Protein AF-X1Q0I5-F1 (afdb_monomer)

Secondary structure (DSSP, 8-state):
-PPP--B----HHHHHHHHHHHS---B-TT--B-HHHHHHHHHHHHHHHHH--SB-

Foldseek 3Di:
DDDPQDADDDPLVVQLVCQQPVDPQDADPVRHTCRSVVSSVVVVVVCCVPVVHPYD

Solvent-accessible surface area (backbone atoms only — not comparable to full-atom values): 3413 Å² total; per-residue (Å²): 131,85,78,79,86,40,73,49,87,77,66,61,65,65,44,32,54,50,19,43,74,74,45,72,96,38,54,51,100,86,63,50,78,41,27,25,62,52,42,35,51,53,52,50,56,52,48,49,73,70,67,63,56,78,40,111

Organism: NCBI:txid412755

pLDDT: mean 93.46, std 8.52, range [54.16, 98.0]

Radius of gyration: 14.43 Å; Cα contacts (8 Å, |Δi|>4): 50; chains: 1; bounding box: 27×21×48 Å

Sequence (56 aa):
MKKNKELILIDGNALLYRAFYALPSFSNIEGIPTGAVYGFTRMLIKLLRKEEPQYI

InterPro domains:
  IPR020046 5'-3' exonuclease, alpha-helical arch, N-terminal [PF02739] (7-55)
  IPR029060 PIN-like domain superfamily [SSF88723] (2-55)

Structure (mmCIF, N/CA/C/O backbone):
data_AF-X1Q0I5-F1
#
_entry.id   AF-X1Q0I5-F1
#
loop_
_atom_site.group_PDB
_atom_site.id
_atom_site.type_symbol
_atom_site.label_atom_id
_atom_site.label_alt_id
_atom_site.label_comp_id
_atom_site.label_asym_id
_atom_site.label_entity_id
_atom_site.label_seq_id
_atom_site.pdbx_PDB_ins_code
_atom_site.Cartn_x
_atom_site.Cartn_y
_atom_site.Cartn_z
_atom_site.occupancy
_atom_site.B_iso_or_equiv
_atom_site.auth_seq_id
_atom_site.auth_comp_id
_atom_site.auth_asym_id
_atom_site.auth_atom_id
_atom_site.pdbx_PDB_model_num
ATOM 1 N N . MET A 1 1 ? -13.856 -7.725 26.974 1.00 54.16 1 MET A N 1
ATOM 2 C CA . MET A 1 1 ? -14.103 -6.377 26.407 1.00 54.16 1 MET A CA 1
ATOM 3 C C . MET A 1 1 ? -14.507 -6.532 24.947 1.00 54.16 1 MET A C 1
ATOM 5 O O . MET A 1 1 ? -13.872 -7.324 24.263 1.00 54.16 1 MET A O 1
ATOM 9 N N . LYS A 1 2 ? -15.556 -5.847 24.466 1.00 59.06 2 LYS A N 1
ATOM 10 C CA . LYS A 1 2 ? -15.865 -5.816 23.022 1.00 59.06 2 LYS A CA 1
ATOM 11 C C . LYS A 1 2 ? -14.721 -5.091 22.300 1.00 59.06 2 LYS A C 1
ATOM 13 O O . LYS A 1 2 ? -14.390 -3.979 22.698 1.00 59.06 2 LYS A O 1
ATOM 18 N N . LYS A 1 3 ? -14.120 -5.712 21.275 1.00 68.44 3 LYS A N 1
ATOM 19 C CA . LYS A 1 3 ? -13.193 -5.027 20.355 1.00 68.44 3 LYS A CA 1
ATOM 20 C C . LYS A 1 3 ? -14.012 -3.919 19.671 1.00 68.44 3 LYS A C 1
ATOM 22 O O . LYS A 1 3 ? -15.112 -4.201 19.186 1.00 68.44 3 LYS A O 1
AT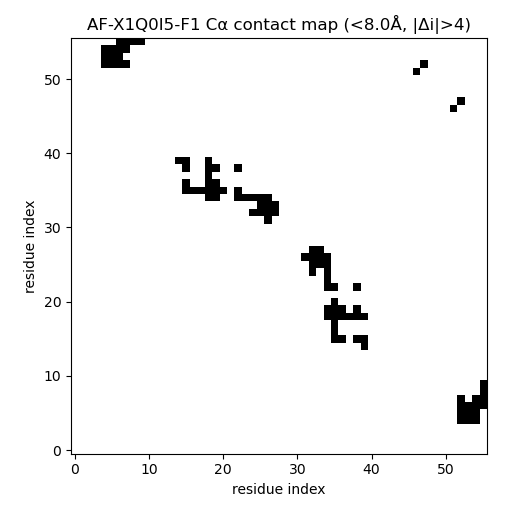OM 27 N N . ASN A 1 4 ? -13.549 -2.669 19.714 1.00 78.06 4 ASN A N 1
ATOM 28 C CA .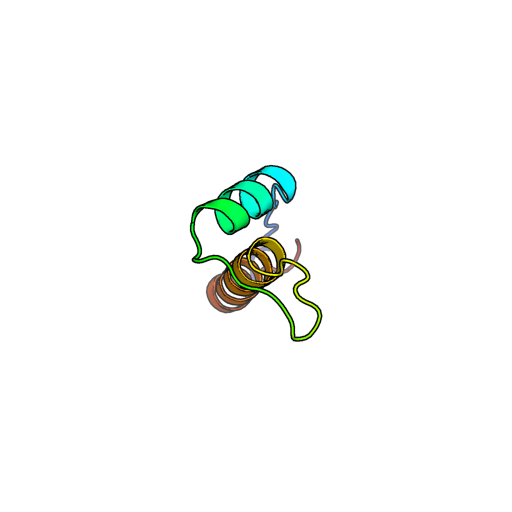 ASN A 1 4 ? -14.209 -1.591 18.976 1.00 78.06 4 ASN A CA 1
ATOM 29 C C . ASN A 1 4 ? -14.208 -1.961 17.489 1.00 78.06 4 ASN A C 1
ATOM 31 O O . ASN A 1 4 ? -13.208 -2.459 16.975 1.00 78.06 4 ASN A O 1
ATOM 35 N N . LYS A 1 5 ? -15.350 -1.781 16.821 1.00 86.31 5 LYS A N 1
ATOM 36 C CA . LYS A 1 5 ? -15.472 -2.085 15.395 1.00 86.31 5 LYS A CA 1
ATOM 37 C C . LYS A 1 5 ? -14.707 -1.023 14.612 1.00 86.31 5 LYS A C 1
ATOM 39 O O . LYS A 1 5 ? -15.173 0.108 14.521 1.00 86.31 5 LYS A O 1
ATOM 44 N N . GLU A 1 6 ? -13.551 -1.390 14.080 1.00 91.88 6 GLU A N 1
ATOM 45 C CA . GLU A 1 6 ? -12.740 -0.515 13.236 1.00 91.88 6 GLU A CA 1
ATOM 46 C C . GLU A 1 6 ? -13.094 -0.710 11.755 1.00 91.88 6 GLU A C 1
ATOM 48 O O . GLU A 1 6 ? -13.255 -1.847 11.294 1.00 91.88 6 GLU A O 1
ATOM 53 N N . LEU A 1 7 ? -13.232 0.410 11.040 1.00 94.69 7 LEU A N 1
ATOM 54 C CA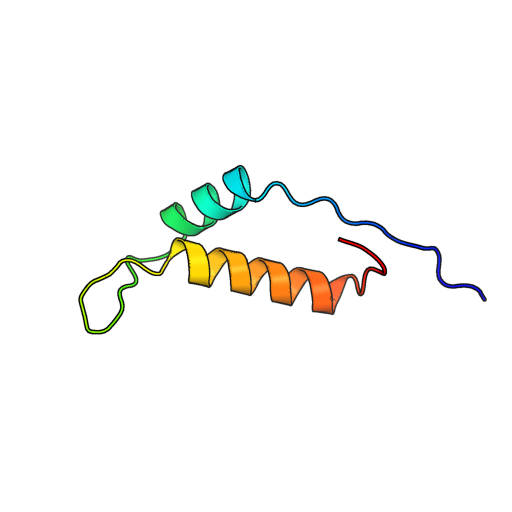 . LEU A 1 7 ? -13.424 0.494 9.593 1.00 94.69 7 LEU A CA 1
ATOM 55 C C . LEU A 1 7 ? -12.244 1.256 8.995 1.00 94.69 7 LEU A C 1
ATOM 57 O O . LEU A 1 7 ? -11.968 2.381 9.414 1.00 94.69 7 LEU A O 1
ATOM 61 N N . ILE A 1 8 ? -11.597 0.671 7.989 1.00 96.00 8 ILE A N 1
ATOM 62 C CA . ILE A 1 8 ? -10.518 1.324 7.249 1.00 96.00 8 ILE A CA 1
ATOM 63 C C . ILE A 1 8 ? -10.975 1.623 5.827 1.00 96.00 8 ILE A C 1
ATOM 65 O O . ILE A 1 8 ? -11.221 0.712 5.052 1.00 96.00 8 ILE A O 1
ATOM 69 N N . LEU A 1 9 ? -11.004 2.904 5.462 1.00 97.06 9 LEU A N 1
ATOM 70 C CA . LEU A 1 9 ? -11.320 3.335 4.102 1.00 97.06 9 LEU A CA 1
ATOM 71 C C . LEU A 1 9 ? -10.051 3.418 3.253 1.00 97.06 9 LEU A C 1
ATOM 73 O O . LEU A 1 9 ? -9.050 4.011 3.661 1.00 97.06 9 LEU A O 1
ATOM 77 N N . ILE A 1 10 ? -10.109 2.845 2.053 1.00 96.25 10 ILE A N 1
ATOM 78 C CA . ILE A 1 10 ? -8.969 2.754 1.141 1.00 96.25 10 ILE A CA 1
ATOM 79 C C . ILE A 1 10 ? -9.265 3.529 -0.143 1.00 96.25 10 ILE A C 1
ATOM 81 O O . ILE A 1 10 ? -10.166 3.173 -0.898 1.00 96.25 10 ILE A O 1
ATOM 85 N N . ASP A 1 11 ? -8.447 4.541 -0.440 1.00 97.06 11 ASP A N 1
ATOM 86 C CA . ASP A 1 11 ? -8.404 5.146 -1.775 1.00 97.06 11 ASP A CA 1
ATOM 87 C C . ASP A 1 11 ? -7.568 4.262 -2.711 1.00 97.06 11 ASP A C 1
ATOM 89 O O . ASP A 1 11 ? -6.334 4.323 -2.746 1.00 97.06 11 ASP A O 1
ATOM 93 N N . GLY A 1 12 ? -8.253 3.395 -3.457 1.00 96.12 12 GLY A N 1
ATOM 94 C CA . GLY A 1 12 ? -7.6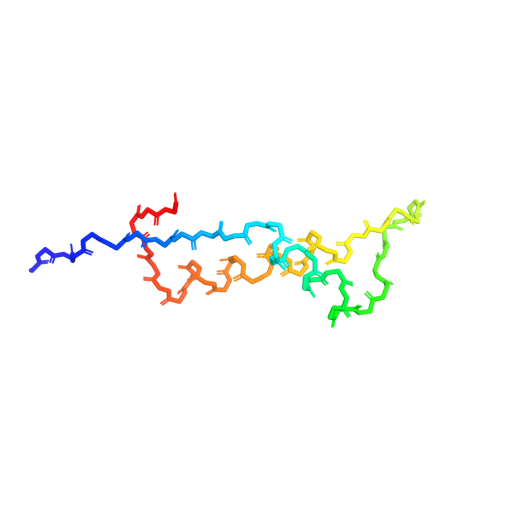12 2.461 -4.378 1.00 96.12 12 GLY A CA 1
ATOM 95 C C . GLY A 1 12 ? -6.838 3.154 -5.500 1.00 96.12 12 GLY A C 1
ATOM 96 O O . GLY A 1 12 ? -5.742 2.711 -5.839 1.00 96.12 12 GLY A O 1
ATOM 97 N N . ASN A 1 13 ? -7.358 4.258 -6.044 1.00 96.88 13 ASN A N 1
ATOM 98 C CA . ASN A 1 13 ? -6.745 4.937 -7.183 1.00 96.88 13 ASN A CA 1
ATOM 99 C C . ASN A 1 13 ? -5.427 5.608 -6.782 1.00 96.88 13 ASN A C 1
ATOM 101 O O . ASN A 1 13 ? -4.390 5.372 -7.406 1.00 96.88 13 ASN A O 1
ATOM 105 N N . ALA A 1 14 ? -5.439 6.381 -5.692 1.00 97.06 14 ALA A N 1
ATOM 106 C CA . ALA A 1 14 ? -4.234 7.041 -5.198 1.00 97.06 14 ALA A CA 1
ATOM 107 C C . ALA A 1 14 ? -3.149 6.025 -4.800 1.00 97.06 14 ALA A C 1
ATOM 109 O O . ALA A 1 14 ? -1.962 6.222 -5.082 1.00 97.06 14 ALA A O 1
ATOM 110 N N . LEU A 1 15 ? -3.538 4.908 -4.174 1.00 96.69 15 LEU A N 1
ATOM 111 C CA . LEU A 1 15 ? -2.592 3.872 -3.758 1.00 96.69 15 LEU A CA 1
ATOM 112 C C . LEU A 1 15 ? -2.038 3.054 -4.924 1.00 96.69 15 LEU A C 1
ATOM 114 O O . LEU A 1 15 ? -0.853 2.719 -4.889 1.00 96.69 15 LEU A O 1
ATOM 118 N N . LEU A 1 16 ? -2.845 2.750 -5.944 1.00 96.75 16 LEU A N 1
ATOM 119 C CA . LEU A 1 16 ? -2.375 2.101 -7.170 1.00 96.75 16 LEU A CA 1
ATOM 120 C C . LEU A 1 16 ? -1.393 2.997 -7.924 1.00 96.75 16 LEU A C 1
ATOM 122 O O . LEU A 1 16 ? -0.324 2.524 -8.304 1.00 96.75 16 LEU A O 1
ATOM 126 N N . TYR A 1 17 ? -1.706 4.289 -8.066 1.00 96.38 17 TYR A N 1
ATOM 127 C CA . TYR A 1 17 ? -0.804 5.262 -8.682 1.00 96.38 17 TYR A CA 1
ATOM 128 C C . TYR A 1 17 ? 0.528 5.316 -7.929 1.00 96.38 17 TYR A C 1
ATOM 130 O O . TYR A 1 17 ? 1.596 5.138 -8.510 1.00 96.38 17 TYR A O 1
ATOM 138 N N . ARG A 1 18 ? 0.481 5.454 -6.598 1.00 96.31 18 ARG A N 1
ATOM 139 C CA . ARG A 1 18 ? 1.691 5.438 -5.769 1.00 96.31 18 ARG A CA 1
ATOM 140 C C . ARG A 1 18 ? 2.474 4.131 -5.915 1.00 96.31 18 ARG A C 1
ATOM 142 O O . ARG A 1 18 ? 3.694 4.175 -6.017 1.00 96.31 18 ARG A O 1
ATOM 149 N N . ALA A 1 19 ? 1.800 2.981 -5.926 1.00 96.81 19 ALA A N 1
ATOM 150 C CA . ALA A 1 19 ? 2.444 1.680 -6.095 1.00 96.81 19 ALA A CA 1
ATOM 151 C C . ALA A 1 19 ? 3.131 1.539 -7.460 1.00 96.81 19 ALA A C 1
ATOM 153 O O . ALA A 1 19 ? 4.221 0.976 -7.526 1.00 96.81 19 ALA A O 1
ATOM 154 N N . PHE A 1 20 ? 2.517 2.067 -8.522 1.00 94.75 20 PHE A N 1
ATOM 155 C CA . PHE A 1 20 ? 3.064 2.035 -9.876 1.00 94.75 20 PHE A CA 1
ATOM 156 C C . PHE A 1 20 ? 4.389 2.799 -9.984 1.00 94.75 20 PHE A C 1
ATOM 158 O O . PHE A 1 20 ? 5.338 2.277 -10.558 1.00 94.75 20 PHE A O 1
ATOM 165 N N . TYR A 1 21 ? 4.476 3.997 -9.397 1.00 95.19 21 TYR A N 1
ATOM 166 C CA . TYR A 1 21 ? 5.670 4.850 -9.500 1.00 95.19 21 TYR A CA 1
ATOM 167 C C . TYR A 1 21 ? 6.727 4.616 -8.412 1.00 95.19 21 TYR A C 1
ATOM 169 O O . TYR A 1 21 ? 7.859 5.066 -8.561 1.00 95.19 21 TYR A O 1
ATOM 177 N N . ALA A 1 22 ? 6.388 3.945 -7.307 1.00 95.25 22 ALA A N 1
ATOM 178 C CA . ALA A 1 22 ? 7.326 3.714 -6.203 1.00 95.25 22 ALA A CA 1
ATOM 179 C C . ALA A 1 22 ? 8.184 2.448 -6.362 1.00 95.25 22 ALA A C 1
ATOM 181 O O . ALA A 1 22 ? 9.155 2.274 -5.624 1.00 95.25 22 ALA A O 1
ATOM 182 N N . LEU A 1 23 ? 7.807 1.536 -7.260 1.00 93.25 23 LEU A N 1
ATOM 183 C CA . LEU A 1 23 ? 8.487 0.258 -7.458 1.00 93.25 23 LEU A CA 1
ATOM 184 C C . LEU A 1 23 ? 9.284 0.243 -8.769 1.00 93.25 23 LEU A C 1
ATOM 186 O O . LEU A 1 23 ? 8.932 0.959 -9.706 1.00 93.25 23 LEU A O 1
ATOM 190 N N . PRO A 1 24 ? 10.331 -0.599 -8.871 1.00 90.88 24 PRO A N 1
ATOM 191 C CA . PRO A 1 24 ? 10.972 -0.884 -10.149 1.00 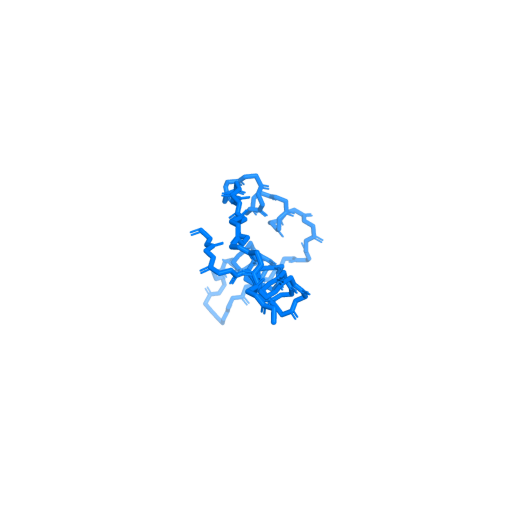90.88 24 PRO A CA 1
ATOM 192 C C . PRO A 1 24 ? 9.969 -1.442 -11.169 1.00 90.88 24 PRO A C 1
ATOM 194 O O . PRO A 1 24 ? 8.915 -1.970 -10.804 1.00 90.88 24 PRO A O 1
ATOM 197 N N . SER A 1 25 ? 10.319 -1.378 -12.454 1.00 91.50 25 SER A N 1
ATOM 198 C CA . SER A 1 25 ? 9.482 -1.913 -13.531 1.00 91.50 25 SER A CA 1
ATOM 199 C C . SER A 1 25 ? 9.393 -3.438 -13.451 1.00 91.50 25 SER A C 1
ATOM 201 O O . SER A 1 25 ? 10.256 -4.156 -13.948 1.00 91.50 25 SER A O 1
ATOM 203 N N . PHE A 1 26 ? 8.342 -3.931 -12.799 1.00 95.38 26 PHE A N 1
ATOM 204 C CA . PHE A 1 26 ? 8.009 -5.350 -12.742 1.00 95.38 26 PHE A CA 1
ATOM 205 C C . PHE A 1 26 ? 7.082 -5.731 -13.888 1.00 95.38 26 PHE A C 1
ATOM 207 O O . PHE A 1 26 ? 6.091 -5.041 -14.149 1.00 95.38 26 PHE A O 1
ATOM 214 N N . SER A 1 27 ? 7.379 -6.864 -14.513 1.00 96.25 27 SER A N 1
ATOM 215 C CA . SER A 1 27 ? 6.565 -7.489 -15.547 1.00 96.25 27 SER A CA 1
ATOM 216 C C . SER A 1 27 ? 6.470 -8.999 -15.331 1.00 96.25 27 SER A C 1
ATOM 218 O O . SER A 1 27 ? 7.317 -9.601 -14.667 1.00 96.25 27 SER A O 1
ATOM 220 N N . ASN A 1 28 ? 5.406 -9.618 -15.845 1.00 96.31 28 ASN A N 1
ATOM 221 C CA . ASN A 1 28 ? 5.311 -11.078 -15.919 1.00 96.31 28 ASN A CA 1
ATOM 222 C C . ASN A 1 28 ? 6.144 -11.625 -17.102 1.00 96.31 28 ASN A C 1
ATOM 224 O O . ASN A 1 28 ? 6.785 -10.869 -17.833 1.00 96.31 28 ASN A O 1
ATOM 228 N N . ILE A 1 29 ? 6.106 -12.944 -17.318 1.00 97.31 29 ILE A N 1
ATOM 229 C CA . ILE A 1 29 ? 6.838 -13.609 -18.412 1.00 97.31 29 ILE A CA 1
ATOM 230 C C . ILE A 1 29 ? 6.395 -13.165 -19.819 1.00 97.31 29 ILE A C 1
ATOM 232 O O . ILE A 1 29 ? 7.143 -13.334 -20.773 1.00 97.31 29 ILE A O 1
ATOM 236 N N . GLU A 1 30 ? 5.202 -12.583 -19.943 1.00 98.00 30 GLU A N 1
ATOM 237 C CA . GLU A 1 30 ? 4.645 -12.047 -21.192 1.00 98.00 30 GLU A CA 1
ATOM 238 C C . GLU A 1 30 ? 4.967 -10.551 -21.369 1.00 98.00 30 GLU A C 1
ATOM 240 O O . GLU A 1 30 ? 4.551 -9.932 -22.343 1.00 98.00 30 GLU A O 1
ATOM 245 N N . GLY A 1 31 ? 5.695 -9.944 -20.423 1.00 96.44 31 GLY A N 1
ATOM 246 C CA . GLY A 1 31 ? 6.046 -8.524 -20.443 1.00 96.44 31 GLY A CA 1
ATOM 247 C C . GLY A 1 31 ? 4.956 -7.584 -19.918 1.00 96.44 31 GLY A C 1
ATOM 248 O O . GLY A 1 31 ? 5.154 -6.370 -19.927 1.00 96.44 31 GLY A O 1
ATOM 249 N N . ILE A 1 32 ? 3.832 -8.102 -19.414 1.00 97.25 32 ILE A N 1
ATOM 250 C CA . ILE A 1 32 ? 2.732 -7.283 -18.887 1.00 97.25 32 ILE A CA 1
ATOM 251 C C . ILE A 1 32 ? 3.171 -6.624 -17.571 1.00 97.25 32 ILE A C 1
ATOM 253 O O . ILE A 1 32 ? 3.610 -7.346 -16.670 1.00 97.25 32 ILE A O 1
ATOM 257 N N . PRO A 1 33 ? 3.034 -5.292 -17.406 1.00 95.75 33 PRO A N 1
ATOM 258 C CA . PRO A 1 33 ? 3.381 -4.608 -16.164 1.00 95.75 33 PRO A CA 1
ATOM 259 C C . PRO A 1 33 ? 2.552 -5.091 -14.967 1.00 95.75 33 PRO A C 1
ATOM 261 O O . PRO A 1 33 ? 1.324 -5.118 -15.011 1.00 95.75 33 PRO A O 1
ATOM 264 N N . THR A 1 34 ? 3.220 -5.413 -13.860 1.00 96.50 34 THR A N 1
ATOM 265 C CA . THR A 1 34 ? 2.581 -5.940 -12.637 1.00 96.50 34 THR A CA 1
ATOM 266 C C . THR A 1 34 ? 2.899 -5.131 -11.378 1.00 96.50 34 THR A C 1
ATOM 268 O O . THR A 1 34 ? 2.318 -5.384 -10.320 1.00 96.50 34 THR A O 1
ATOM 271 N N . GLY A 1 35 ? 3.778 -4.125 -11.475 1.00 96.25 35 GLY A N 1
ATOM 272 C CA . GLY A 1 35 ? 4.280 -3.350 -10.332 1.00 96.25 35 GLY A CA 1
ATOM 273 C C . GLY A 1 35 ? 3.184 -2.714 -9.470 1.00 96.25 35 GLY A C 1
ATOM 274 O O . GLY A 1 35 ? 3.202 -2.874 -8.250 1.00 96.25 35 GLY A O 1
ATOM 275 N N . ALA A 1 36 ? 2.184 -2.072 -10.087 1.00 96.62 36 ALA A N 1
ATOM 276 C CA . ALA A 1 36 ? 1.077 -1.442 -9.359 1.00 96.62 36 ALA A CA 1
ATOM 277 C C . ALA A 1 36 ? 0.291 -2.449 -8.509 1.00 96.62 36 ALA A C 1
ATOM 279 O O . ALA A 1 36 ? 0.077 -2.229 -7.316 1.00 96.62 36 ALA A O 1
ATOM 280 N N . VAL A 1 37 ? -0.095 -3.577 -9.112 1.00 96.50 37 VAL A N 1
ATOM 281 C CA . VAL A 1 37 ? -0.873 -4.629 -8.445 1.00 96.50 37 VAL A CA 1
ATOM 282 C C . VAL A 1 37 ? -0.048 -5.280 -7.338 1.00 96.50 37 VAL A C 1
ATOM 284 O O . VAL A 1 37 ? -0.552 -5.471 -6.230 1.00 96.50 37 VAL A O 1
ATOM 287 N N . TYR A 1 38 ? 1.236 -5.549 -7.590 1.00 97.06 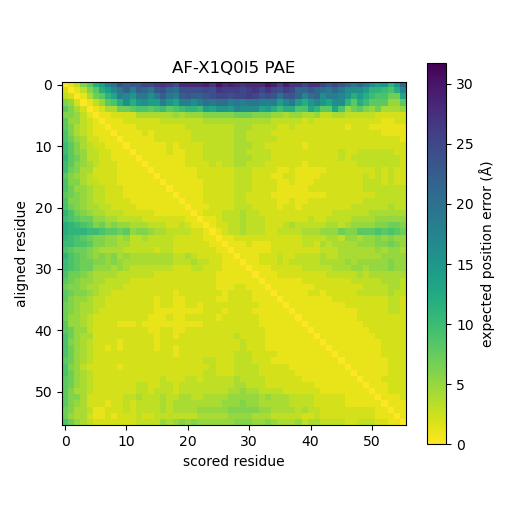38 TYR A N 1
ATOM 288 C CA . TYR A 1 38 ? 2.145 -6.104 -6.590 1.00 97.06 38 TYR A CA 1
ATOM 289 C C . TYR A 1 38 ? 2.298 -5.169 -5.381 1.00 97.06 38 TYR A C 1
ATOM 291 O O . TYR A 1 38 ? 2.104 -5.582 -4.234 1.00 97.06 38 TYR A O 1
ATOM 299 N N . GLY A 1 39 ? 2.602 -3.891 -5.624 1.00 96.88 39 GLY A N 1
ATOM 300 C CA . GLY A 1 39 ? 2.802 -2.901 -4.570 1.00 96.88 39 GLY A CA 1
ATOM 301 C C . GLY A 1 39 ? 1.539 -2.631 -3.761 1.00 96.88 39 GLY A C 1
ATOM 302 O O . GLY A 1 39 ? 1.593 -2.634 -2.529 1.00 96.88 39 GLY A O 1
ATOM 303 N N . PHE A 1 40 ? 0.400 -2.455 -4.434 1.00 97.50 40 PHE A N 1
ATOM 304 C CA . PHE A 1 40 ? -0.894 -2.261 -3.784 1.00 97.50 40 PHE A CA 1
ATOM 305 C C . PHE A 1 40 ? -1.248 -3.445 -2.882 1.00 97.50 40 PHE A C 1
ATOM 307 O O . PHE A 1 40 ? -1.487 -3.264 -1.687 1.00 97.50 40 PHE A O 1
ATOM 314 N N . THR A 1 41 ? -1.187 -4.665 -3.419 1.00 97.38 41 THR A N 1
ATOM 315 C CA . THR A 1 41 ? -1.518 -5.889 -2.674 1.00 97.38 41 THR A CA 1
ATOM 316 C C . THR A 1 41 ? -0.606 -6.068 -1.463 1.00 97.38 41 THR A C 1
ATOM 318 O O . THR A 1 41 ? -1.070 -6.386 -0.369 1.00 97.38 4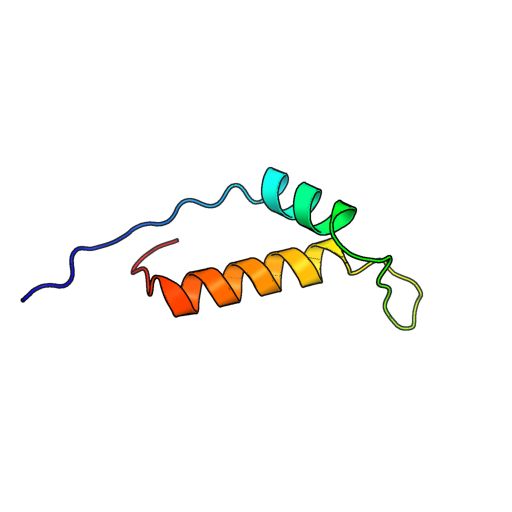1 THR A O 1
ATOM 321 N N . ARG A 1 42 ? 0.695 -5.784 -1.609 1.00 97.12 42 ARG A N 1
ATOM 322 C CA . ARG A 1 42 ? 1.649 -5.838 -0.494 1.00 97.12 42 ARG A CA 1
ATOM 323 C C . ARG A 1 42 ? 1.319 -4.824 0.605 1.00 97.12 42 ARG A C 1
ATOM 325 O O . ARG A 1 42 ? 1.420 -5.162 1.785 1.00 97.12 42 ARG A O 1
ATOM 332 N N . MET A 1 43 ? 0.939 -3.597 0.241 1.00 97.06 43 MET A N 1
ATOM 333 C CA . MET A 1 43 ? 0.502 -2.581 1.208 1.00 97.06 43 MET A CA 1
ATOM 334 C C . MET A 1 43 ? -0.778 -3.014 1.929 1.00 97.06 43 MET A C 1
ATOM 336 O O . MET A 1 43 ? -0.831 -2.923 3.154 1.00 97.06 43 MET A O 1
ATOM 340 N N . LEU A 1 44 ? -1.758 -3.539 1.192 1.00 97.19 44 LEU A N 1
ATOM 341 C CA . LEU A 1 44 ? -3.026 -4.017 1.739 1.00 97.19 44 LEU A CA 1
ATOM 342 C C . LEU A 1 44 ? -2.826 -5.172 2.730 1.00 97.19 44 LEU A C 1
ATOM 344 O O . LEU A 1 44 ? -3.327 -5.117 3.849 1.00 97.19 44 LEU A O 1
ATOM 348 N N . ILE A 1 45 ? -2.033 -6.185 2.369 1.00 97.62 45 ILE A N 1
ATOM 349 C CA . ILE A 1 45 ? -1.722 -7.312 3.264 1.00 97.62 45 ILE A CA 1
ATOM 350 C C . ILE A 1 45 ? -1.027 -6.819 4.538 1.00 97.62 45 ILE A C 1
ATOM 352 O O . ILE A 1 45 ? -1.344 -7.277 5.635 1.00 97.62 45 ILE A O 1
ATOM 356 N N . LYS A 1 46 ? -0.081 -5.878 4.416 1.00 97.31 46 LYS A N 1
ATOM 357 C CA . LYS A 1 46 ? 0.607 -5.299 5.577 1.00 97.31 46 LYS A CA 1
ATOM 358 C C . LYS A 1 46 ? -0.367 -4.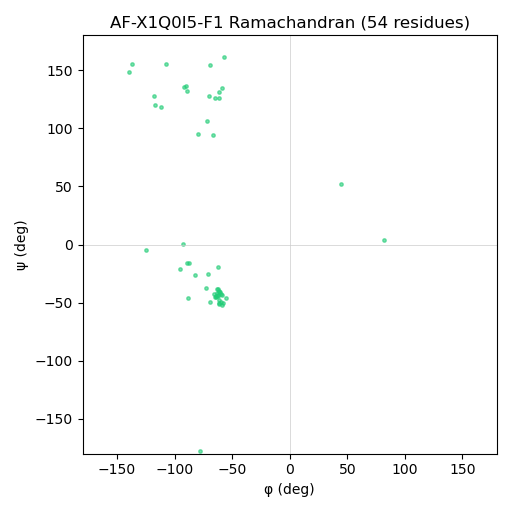556 6.496 1.00 97.31 46 LYS A C 1
ATOM 360 O O . LYS A 1 46 ? -0.262 -4.707 7.708 1.00 97.31 46 LYS A O 1
ATOM 365 N N . LEU A 1 47 ? -1.282 -3.774 5.925 1.00 95.94 47 LEU A N 1
ATOM 366 C CA . LEU A 1 47 ? -2.309 -3.031 6.655 1.00 95.94 47 LEU A CA 1
ATOM 367 C C . LEU A 1 47 ? -3.231 -3.981 7.423 1.00 95.94 47 LEU A C 1
ATOM 369 O O . LEU A 1 47 ? -3.375 -3.848 8.633 1.00 95.94 47 LEU A O 1
ATOM 373 N N . LEU A 1 48 ? -3.760 -5.002 6.746 1.00 95.19 48 LEU A N 1
ATOM 374 C CA . LEU A 1 48 ? -4.673 -5.974 7.345 1.00 95.19 48 LEU A CA 1
ATOM 375 C C . LEU A 1 48 ? -4.052 -6.754 8.500 1.00 95.19 48 LEU A C 1
ATOM 377 O O . LEU A 1 48 ? -4.698 -6.964 9.520 1.00 95.19 48 LEU A O 1
ATOM 381 N N . ARG A 1 49 ? -2.784 -7.152 8.357 1.00 96.31 49 ARG A N 1
ATOM 382 C CA . ARG A 1 49 ? -2.046 -7.859 9.414 1.00 96.31 49 ARG A CA 1
ATOM 383 C C . ARG A 1 49 ? -1.687 -6.966 10.599 1.00 96.31 49 ARG A C 1
ATOM 385 O O . ARG A 1 49 ? -1.428 -7.494 11.671 1.00 96.31 49 ARG A O 1
ATOM 392 N N . LYS A 1 50 ? -1.574 -5.653 10.386 1.00 96.25 50 LYS A N 1
ATOM 393 C CA . LYS A 1 50 ? -1.155 -4.700 11.417 1.00 96.25 50 LYS A CA 1
ATOM 394 C C . LYS A 1 50 ? -2.338 -4.186 12.229 1.00 96.25 50 LYS A C 1
ATOM 396 O O . LYS A 1 50 ? -2.228 -4.130 13.446 1.00 96.25 50 LYS A O 1
ATOM 401 N N . GLU A 1 51 ? -3.418 -3.803 11.556 1.00 94.44 51 GLU A N 1
ATOM 402 C CA . GLU A 1 51 ? -4.566 -3.159 12.205 1.00 94.44 51 GLU A CA 1
ATOM 403 C C . GLU A 1 51 ? -5.674 -4.163 12.573 1.00 94.44 51 GLU A C 1
ATOM 405 O O . GLU A 1 51 ? -6.474 -3.896 13.461 1.00 94.44 51 GLU A O 1
ATOM 410 N N . GLU A 1 52 ? -5.710 -5.345 11.937 1.00 94.31 52 GLU A N 1
ATOM 411 C CA . GLU A 1 52 ? -6.769 -6.353 12.125 1.00 94.31 52 GLU A CA 1
ATOM 412 C C . GLU A 1 52 ? -8.193 -5.748 12.133 1.00 94.31 52 GLU A C 1
ATOM 414 O O . GLU A 1 52 ? -8.963 -5.986 13.081 1.00 94.31 52 GLU A O 1
ATOM 419 N N . PRO A 1 53 ? -8.555 -4.943 11.111 1.00 94.38 53 PRO A N 1
ATOM 420 C CA . PRO A 1 53 ? -9.818 -4.227 11.101 1.00 94.38 53 PRO A CA 1
ATOM 421 C C . PRO A 1 53 ? -10.982 -5.201 10.937 1.00 94.38 53 PRO A C 1
ATOM 423 O O . PRO A 1 53 ? -10.851 -6.278 10.350 1.00 94.38 53 PRO A O 1
ATOM 426 N N . GLN A 1 54 ? -12.157 -4.804 11.420 1.00 94.12 54 GLN A N 1
ATOM 427 C CA . GLN A 1 54 ? -13.361 -5.610 11.230 1.00 94.12 54 GLN A CA 1
ATOM 428 C C . GLN A 1 54 ? -13.990 -5.377 9.850 1.00 94.12 54 GLN A C 1
ATOM 430 O O . GLN A 1 54 ? -14.672 -6.262 9.333 1.00 94.12 54 GLN A O 1
ATOM 435 N N . TYR A 1 55 ? -13.767 -4.197 9.267 1.00 94.31 55 TYR A N 1
ATOM 436 C CA . TYR A 1 55 ? -14.305 -3.802 7.972 1.00 94.31 55 TYR A CA 1
ATOM 437 C C . TYR A 1 55 ? -13.266 -3.027 7.156 1.00 94.31 55 TYR A C 1
ATOM 439 O O . TYR A 1 55 ? -12.4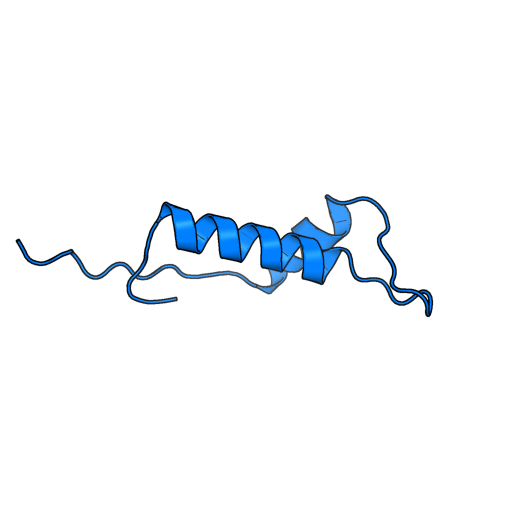54 -2.281 7.711 1.00 94.31 55 TYR A O 1
ATOM 447 N N . ILE A 1 56 ? -13.349 -3.184 5.837 1.00 92.31 56 ILE A N 1
ATOM 448 C CA . ILE A 1 56 ? -12.671 -2.372 4.821 1.00 92.31 56 ILE A CA 1
ATOM 449 C C . ILE A 1 56 ? -13.751 -1.827 3.892 1.00 92.31 56 ILE A C 1
ATOM 451 O O . ILE A 1 56 ? -14.650 -2.635 3.559 1.00 92.31 56 ILE A O 1
#

Mean predicted aligned error: 3.84 Å